Protein AF-A0A543Q208-F1 (afdb_monomer)

Secondary structure (DSSP, 8-state):
-----TTT--S-EEEHHHHHHHHEEEEEEEEEEEEEEEETTEEEEEEEEEEEEEEEE-HHHHHTPPPPPP-HHHHHHHHHHHHHHHHHHHHHHHHHH--THHHHHHHHHHHIIIIIHHHHHHHHHHHHHHHHHHHHHHHHT-EEETTT--EE----------------

Organism: NCBI:txid637390

Foldseek 3Di:
DQDADPPPRDSQKDALVVQLVVQKDKDKDKDWDWDWDQDPVGIDTDIDIDIDIDIGGDPLNVVSPQQDQDDLVVVLVVLQVVLVVVLVVLVVVLVVVDDPVSCVCSVVVSCCSNPVVSVVSSVVSVVVNVVSVVSNVVSRQWMARPPPRDIDGPDPPPDPPDDDDDDD

Solvent-accessible surface area (backbone atoms only — not comparable to full-atom values): 9985 Å² total; per-residue (Å²): 134,85,61,60,37,93,86,77,63,42,65,58,56,42,47,36,62,58,56,24,56,76,27,51,47,79,44,78,48,76,47,78,47,77,47,79,46,83,47,103,90,46,80,47,79,47,79,48,75,49,77,50,77,48,76,51,66,37,77,68,20,61,77,51,57,74,69,77,72,66,62,37,65,62,55,35,49,52,51,47,67,54,41,52,60,53,43,54,52,52,51,57,56,43,65,74,68,69,57,81,66,42,57,58,54,49,48,54,52,38,49,39,56,67,48,50,49,40,50,51,52,34,53,54,33,51,52,50,34,55,53,32,51,52,53,42,55,56,48,68,54,26,30,29,24,77,85,82,64,52,75,45,66,78,75,80,72,78,81,84,80,83,84,77,83,80,84,128

Radius of gyration: 29.32 Å; Cα contacts (8 Å, |Δi|>4): 182; chains: 1; bounding box: 60×66×84 Å

pLDDT: mean 71.64, std 12.13, range [41.28, 88.25]

Sequence (168 aa):
MALECPTCGSQEVRRASLAYEMGVQKTRNKTLGGGVALSMVGPIVGVGGAVSRGRNTSLFAERFEPPKKVRPFMRTFLTFLIGVPLYCFAVLIGLSIGSNFSILLSGGFGLFCLFVLPFIIFLVSVQKNRDTERKMQDWSRLFVCERCGEVFEPKQFSQKRGDRPEYQ

Nearest PDB structures (foldseek):
  8jc7-assembly1_A  TM=8.154E-01  e=4.685E-01  Vibrio campbellii
  3o44-assembly1_B  TM=7.681E-01  e=4.685E-01  Vibrio cholerae 12129(1)
  6uwi-assembly1_A  TM=7.719E-01  e=1.536E+00  Clostridioides difficile
  6uwi-assembly2_d  TM=7.715E-01  e=1.536E+00  Clostridioides difficile
  6rhv-assembly1_G  TM=4.981E-01  e=1.948E+00  Staphylococcus aureus

Mean predicted aligned error: 15.21 Å

Structure (mmCIF, N/CA/C/O backbone):
data_AF-A0A543Q208-F1
#
_entry.id   AF-A0A543Q208-F1
#
loop_
_atom_site.group_PDB
_atom_site.id
_atom_site.type_symbol
_atom_site.label_atom_id
_atom_site.label_alt_id
_atom_site.label_comp_id
_atom_site.label_asym_id
_atom_site.label_entity_id
_atom_site.label_seq_id
_atom_site.pdbx_PDB_ins_code
_atom_site.Cartn_x
_atom_site.Cartn_y
_atom_site.Cartn_z
_atom_site.occupancy
_atom_site.B_iso_or_equiv
_atom_site.auth_seq_id
_atom_site.auth_comp_id
_atom_site.auth_asym_id
_atom_site.auth_atom_id
_atom_site.pdbx_PDB_model_num
ATOM 1 N N . MET A 1 1 ? -16.201 -16.888 26.397 1.00 49.16 1 MET A N 1
ATOM 2 C CA . MET A 1 1 ? -14.797 -16.550 26.711 1.00 49.16 1 MET A CA 1
ATOM 3 C C . MET A 1 1 ? -14.639 -15.079 26.377 1.00 49.16 1 MET A C 1
ATOM 5 O O . MET A 1 1 ? -14.796 -14.742 25.209 1.00 49.16 1 MET A O 1
ATOM 9 N N . ALA A 1 2 ? -14.487 -14.214 27.381 1.00 64.81 2 ALA A N 1
ATOM 10 C CA . ALA A 1 2 ? -14.273 -12.786 27.161 1.00 64.81 2 ALA A CA 1
ATOM 11 C C . ALA A 1 2 ? -12.788 -12.557 26.851 1.00 64.81 2 ALA A C 1
ATOM 13 O O . ALA A 1 2 ? -11.925 -13.157 27.488 1.00 64.81 2 ALA A O 1
ATOM 14 N N . LEU A 1 3 ? -12.502 -11.764 25.822 1.00 77.38 3 LEU A N 1
ATOM 15 C CA . LEU A 1 3 ? -11.153 -11.286 25.542 1.00 77.38 3 LEU A CA 1
ATOM 16 C C . LEU A 1 3 ? -10.940 -10.038 26.398 1.00 77.38 3 LEU A C 1
ATOM 18 O O . LEU A 1 3 ? -11.763 -9.129 26.355 1.00 77.38 3 LEU A O 1
ATOM 22 N N . GLU A 1 4 ? -9.864 -10.005 27.175 1.00 86.81 4 GLU A N 1
ATOM 23 C CA . GLU A 1 4 ? -9.547 -8.887 28.066 1.00 86.81 4 GLU A CA 1
ATOM 24 C C . GLU A 1 4 ? -8.273 -8.188 27.601 1.00 86.81 4 GLU A C 1
ATOM 26 O O . GLU A 1 4 ? -7.323 -8.824 27.136 1.00 86.81 4 GLU A O 1
ATOM 31 N N . CYS A 1 5 ? -8.261 -6.860 27.695 1.00 85.00 5 CYS A N 1
ATOM 32 C CA . CYS A 1 5 ? -7.090 -6.066 27.350 1.00 85.00 5 CYS A CA 1
ATOM 33 C C . CYS A 1 5 ? -5.957 -6.306 28.368 1.00 85.00 5 CYS A C 1
ATOM 35 O O . CYS A 1 5 ? -6.185 -6.115 29.564 1.00 85.00 5 CYS A O 1
ATOM 37 N N . PRO A 1 6 ? -4.721 -6.618 27.932 1.00 83.81 6 PRO A N 1
ATOM 38 C CA . PRO A 1 6 ? -3.603 -6.876 28.843 1.00 83.81 6 PRO A CA 1
ATOM 39 C C . PRO A 1 6 ? -3.167 -5.641 29.648 1.00 83.81 6 PRO A C 1
ATOM 41 O O . PRO A 1 6 ? -2.562 -5.791 30.704 1.00 83.81 6 PRO A O 1
ATOM 44 N N . THR A 1 7 ? -3.470 -4.431 29.168 1.00 84.75 7 THR A N 1
ATOM 45 C CA . THR A 1 7 ? -3.040 -3.175 29.806 1.00 84.75 7 THR A CA 1
ATOM 46 C C . THR A 1 7 ? -4.068 -2.642 30.800 1.00 84.75 7 THR A C 1
ATOM 48 O O . THR A 1 7 ? -3.698 -2.170 31.869 1.00 84.75 7 THR A O 1
ATOM 51 N N . CYS A 1 8 ? -5.360 -2.684 30.457 1.00 85.94 8 CYS A N 1
ATOM 52 C CA . CYS A 1 8 ? -6.416 -2.063 31.268 1.00 85.94 8 CYS A CA 1
ATOM 53 C C . CYS A 1 8 ? -7.469 -3.040 31.811 1.00 85.94 8 CYS A C 1
ATOM 55 O O . CYS A 1 8 ? -8.389 -2.601 32.498 1.00 85.94 8 CYS A O 1
ATOM 57 N N . GLY A 1 9 ? -7.389 -4.332 31.472 1.00 82.44 9 GLY A N 1
ATOM 58 C CA . GLY A 1 9 ? -8.352 -5.355 31.900 1.00 82.44 9 GLY A CA 1
ATOM 59 C C . GLY A 1 9 ? -9.766 -5.190 31.333 1.00 82.44 9 GLY A C 1
ATOM 60 O O . GLY A 1 9 ? -10.674 -5.909 31.732 1.00 82.44 9 GLY A O 1
ATOM 61 N N . SER A 1 10 ? -9.992 -4.241 30.416 1.00 84.69 10 SER A N 1
ATOM 62 C CA . SER A 1 10 ? -11.316 -4.027 29.825 1.00 84.69 10 SER A CA 1
ATOM 63 C C . SER A 1 10 ? -11.721 -5.195 28.922 1.00 84.69 10 SER A C 1
ATOM 65 O O . SER A 1 10 ? -10.908 -5.672 28.126 1.00 84.69 10 SER A O 1
ATOM 67 N N . GLN A 1 11 ? -12.994 -5.592 29.000 1.00 84.06 11 GLN A N 1
ATOM 68 C CA . GLN A 1 11 ? -13.636 -6.548 28.085 1.00 84.06 11 GLN A CA 1
ATOM 69 C C . GLN A 1 11 ? -14.122 -5.885 26.783 1.00 84.06 11 GLN A C 1
ATOM 71 O O . GLN A 1 11 ? -14.552 -6.565 25.851 1.00 84.06 11 GLN A O 1
ATOM 76 N N . GLU A 1 12 ? -14.033 -4.555 26.692 1.00 83.69 12 GLU A N 1
ATOM 77 C CA . GLU A 1 12 ? -14.366 -3.782 25.493 1.00 83.69 12 GLU A CA 1
ATOM 78 C C . GLU A 1 12 ? -13.206 -3.826 24.492 1.00 83.69 12 GLU A C 1
ATOM 80 O O . GLU A 1 12 ? -12.396 -2.900 24.360 1.00 83.69 12 GLU A O 1
ATOM 85 N N . VAL A 1 13 ? -13.096 -4.961 23.805 1.00 86.38 13 VAL A N 1
ATOM 86 C CA . VAL A 1 13 ? -12.095 -5.206 22.766 1.00 86.38 13 VAL A CA 1
ATOM 87 C C . VAL A 1 13 ? -12.779 -5.589 21.463 1.00 86.38 13 VAL A C 1
ATOM 89 O O . VAL A 1 13 ? -13.703 -6.403 21.427 1.00 86.38 13 VAL A O 1
ATOM 92 N N . ARG A 1 14 ? -12.319 -5.002 20.358 1.00 87.00 14 ARG A N 1
ATOM 93 C CA . ARG A 1 14 ? -12.837 -5.274 19.013 1.00 87.00 14 ARG A CA 1
ATOM 94 C C . ARG A 1 14 ? -11.711 -5.667 18.077 1.00 87.00 14 ARG A C 1
ATOM 96 O O . ARG A 1 14 ? -10.555 -5.321 18.288 1.00 87.00 14 ARG A O 1
ATOM 103 N N . ARG A 1 15 ? -12.042 -6.391 17.010 1.00 86.50 15 ARG A N 1
ATOM 104 C CA . ARG A 1 15 ? -11.066 -6.689 15.952 1.00 86.50 15 ARG A CA 1
ATOM 105 C C . ARG A 1 15 ? -10.626 -5.398 15.269 1.00 86.50 15 ARG A C 1
ATOM 107 O O . ARG A 1 15 ? -11.474 -4.558 14.960 1.00 86.50 15 ARG A O 1
ATOM 114 N N . ALA A 1 16 ? -9.336 -5.290 14.953 1.00 85.38 16 ALA A N 1
ATOM 115 C CA . ALA A 1 16 ? -8.772 -4.141 14.243 1.00 85.38 16 ALA A CA 1
ATOM 116 C C . ALA A 1 16 ? -9.491 -3.873 12.907 1.00 85.38 16 ALA A C 1
ATOM 118 O O . ALA A 1 16 ? -9.713 -2.722 12.535 1.00 85.38 16 ALA A O 1
ATOM 119 N N . SER A 1 17 ? -9.950 -4.931 12.227 1.00 83.62 17 SER A N 1
ATOM 120 C CA . SER A 1 17 ? -10.720 -4.810 10.986 1.00 83.62 17 SER A CA 1
ATOM 121 C C . SER A 1 17 ? -12.059 -4.101 11.158 1.00 83.62 17 SER A C 1
ATOM 123 O O . SER A 1 17 ? -12.400 -3.233 10.360 1.00 83.62 17 SER A O 1
ATOM 125 N N . LEU A 1 18 ? -12.791 -4.429 12.223 1.00 83.88 18 LEU A N 1
ATOM 126 C CA . LEU A 1 18 ? -14.076 -3.805 12.530 1.00 83.88 18 LEU A CA 1
ATOM 127 C C . LEU A 1 18 ? -13.880 -2.360 12.993 1.00 83.88 18 LEU A C 1
ATOM 129 O O . LEU A 1 18 ? -14.618 -1.474 12.574 1.00 83.88 18 LEU A O 1
ATOM 133 N N . ALA A 1 19 ? -12.856 -2.113 13.811 1.00 83.56 19 ALA A N 1
ATOM 134 C CA . ALA A 1 19 ? -12.476 -0.770 14.238 1.00 83.56 19 ALA A CA 1
ATOM 135 C C . ALA A 1 19 ? -12.144 0.146 13.042 1.00 83.56 19 ALA A C 1
ATOM 137 O O . ALA A 1 19 ? -12.591 1.293 12.990 1.00 83.56 19 ALA A O 1
ATOM 138 N N . TYR A 1 20 ? -11.416 -0.373 12.047 1.00 83.88 20 TYR A N 1
ATOM 139 C CA . TYR A 1 20 ? -11.122 0.348 10.809 1.00 83.88 20 TYR A CA 1
ATOM 140 C C . TYR A 1 20 ? -12.385 0.632 9.987 1.00 83.88 20 TYR A C 1
ATOM 142 O O . TYR A 1 20 ? -12.595 1.765 9.558 1.00 83.88 20 TYR A O 1
ATOM 150 N N . GLU A 1 21 ? -13.249 -0.366 9.782 1.00 80.44 21 GLU A N 1
ATOM 151 C CA . GLU A 1 21 ? -14.483 -0.202 9.003 1.00 80.44 21 GLU A CA 1
ATOM 152 C C . GLU A 1 21 ? -15.437 0.827 9.615 1.00 80.44 21 GLU A C 1
ATOM 154 O O . GLU A 1 21 ? -16.017 1.624 8.880 1.00 80.44 21 GLU A O 1
ATOM 159 N N . MET A 1 22 ? -15.538 0.880 10.945 1.00 79.56 22 MET A N 1
ATOM 160 C CA . MET A 1 22 ? -16.352 1.887 11.635 1.00 79.56 22 MET A CA 1
ATOM 161 C C . MET A 1 22 ? -15.819 3.314 11.458 1.00 79.56 22 MET A C 1
ATOM 163 O O . MET A 1 22 ? -16.598 4.265 11.453 1.00 79.56 22 MET A O 1
ATOM 167 N N . GLY A 1 23 ? -14.505 3.484 11.291 1.00 76.38 23 GLY A N 1
ATOM 168 C CA . GLY A 1 23 ? -13.887 4.797 11.108 1.00 76.38 23 GLY A CA 1
ATOM 169 C C . GLY A 1 23 ? -13.735 5.250 9.651 1.00 76.38 23 GLY A C 1
ATOM 170 O O . GLY A 1 23 ? -13.276 6.370 9.416 1.00 76.38 23 GLY A O 1
ATOM 171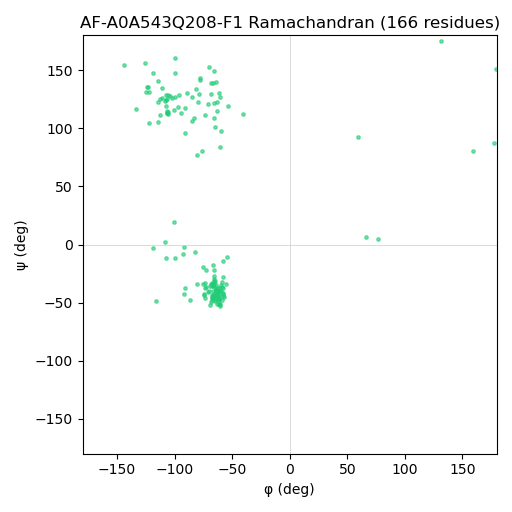 N N . VAL A 1 24 ? -14.113 4.428 8.664 1.00 76.31 24 VAL A N 1
ATOM 172 C CA . VAL A 1 24 ? -14.075 4.791 7.239 1.00 76.31 24 VAL A CA 1
ATOM 173 C C . VAL A 1 24 ? -15.486 5.032 6.713 1.00 76.31 24 VAL A C 1
ATOM 175 O O . VAL A 1 24 ? -16.259 4.101 6.512 1.00 76.31 24 VAL A O 1
ATOM 178 N N . GLN A 1 25 ? -15.788 6.278 6.354 1.00 73.06 25 GLN A N 1
ATOM 179 C CA . GLN A 1 25 ? -17.026 6.637 5.666 1.00 73.06 25 GLN A CA 1
ATOM 180 C C . GLN A 1 25 ? -16.765 6.901 4.179 1.00 73.06 25 GLN A C 1
ATOM 182 O O . GLN A 1 25 ? -15.888 7.680 3.796 1.00 73.06 25 GLN A O 1
ATOM 187 N N . LYS A 1 26 ? -17.533 6.236 3.309 1.00 72.81 26 LYS A N 1
ATOM 188 C CA . LYS A 1 26 ? -17.481 6.428 1.852 1.00 72.81 26 LYS A CA 1
ATOM 189 C C . LYS A 1 26 ? -18.730 7.175 1.404 1.00 72.81 26 LYS A C 1
ATOM 191 O O . LYS A 1 26 ? -19.833 6.660 1.552 1.00 72.81 26 LYS A O 1
ATOM 196 N N . THR A 1 27 ? -18.554 8.347 0.809 1.00 70.00 27 THR A N 1
ATOM 197 C CA . THR A 1 27 ? -19.642 9.147 0.238 1.00 70.00 27 THR A CA 1
ATOM 198 C C . THR A 1 27 ? -19.581 9.088 -1.284 1.00 70.00 27 THR A C 1
ATOM 200 O O . THR A 1 27 ? -18.540 9.301 -1.908 1.00 70.00 27 THR A O 1
ATOM 203 N N . ARG A 1 28 ? -20.709 8.759 -1.917 1.00 67.31 28 ARG A N 1
ATOM 204 C CA . ARG A 1 28 ? -20.844 8.757 -3.377 1.00 67.31 28 ARG A CA 1
ATOM 205 C C . ARG A 1 28 ? -21.983 9.685 -3.754 1.00 67.31 28 ARG A C 1
ATOM 207 O O . ARG A 1 28 ? -23.141 9.294 -3.656 1.00 67.31 28 ARG A O 1
ATOM 214 N N . ASN A 1 29 ? -21.637 10.859 -4.263 1.00 61.28 29 ASN A N 1
ATOM 215 C CA . ASN A 1 29 ? -22.613 11.821 -4.742 1.00 61.28 29 ASN A CA 1
ATOM 216 C C . ASN A 1 29 ? -22.647 11.759 -6.272 1.00 61.28 29 ASN A C 1
ATOM 218 O O . ASN A 1 29 ? -21.623 11.829 -6.953 1.00 61.28 29 ASN A O 1
ATOM 222 N N . LYS A 1 30 ? -23.844 11.557 -6.819 1.00 67.75 30 LYS A N 1
ATOM 223 C CA . LYS A 1 30 ? -24.113 11.725 -8.247 1.00 67.75 30 LYS A CA 1
ATOM 224 C C . LY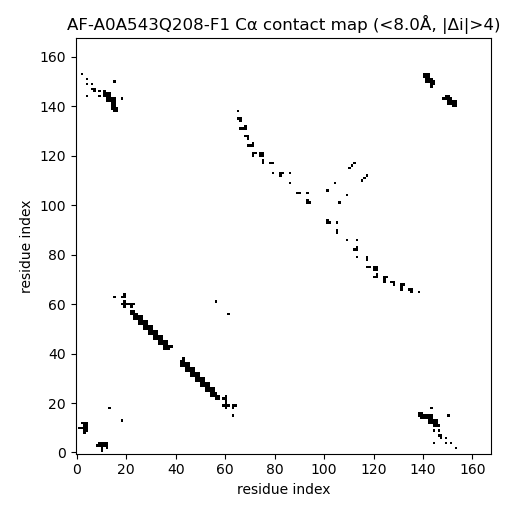S A 1 30 ? -24.921 13.004 -8.383 1.00 67.75 30 LYS A C 1
ATOM 226 O O . LYS A 1 30 ? -26.041 13.053 -7.887 1.00 67.75 30 LYS A O 1
ATOM 231 N N . THR A 1 31 ? -24.363 14.015 -9.028 1.00 60.50 31 THR A N 1
ATOM 232 C CA . THR A 1 31 ? -25.085 15.238 -9.363 1.00 60.50 31 THR A CA 1
ATOM 233 C C . THR A 1 31 ? -25.389 15.206 -10.857 1.00 60.50 31 THR A C 1
ATOM 235 O O . THR A 1 31 ? -24.486 15.199 -11.690 1.00 60.50 31 THR A O 1
ATOM 238 N N . LEU A 1 32 ? -26.674 15.117 -11.205 1.00 58.84 32 LEU A N 1
ATOM 239 C CA . LEU A 1 32 ? -27.147 15.403 -12.558 1.00 58.84 32 LEU A CA 1
ATOM 240 C C . LEU A 1 32 ? -27.654 16.842 -12.567 1.00 58.84 32 LEU A C 1
ATOM 242 O O . LEU A 1 32 ? -28.576 17.169 -11.824 1.00 58.84 32 LEU A O 1
ATOM 246 N N . GLY A 1 33 ? -27.033 17.688 -13.383 1.00 51.72 33 GLY A N 1
ATOM 247 C CA . GLY A 1 33 ? -27.477 19.051 -13.639 1.00 51.72 33 GLY A CA 1
ATOM 248 C C . GLY A 1 33 ? -27.913 19.184 -15.094 1.00 51.72 33 GLY A C 1
ATOM 249 O O . GLY A 1 33 ? -27.139 18.892 -16.006 1.00 51.72 33 GLY A O 1
ATOM 250 N N . GLY A 1 34 ? -29.157 19.606 -15.314 1.00 58.25 34 GLY A N 1
ATOM 251 C CA . GLY A 1 34 ? -29.635 20.062 -16.618 1.00 58.25 34 GLY A CA 1
ATOM 252 C C . GLY A 1 34 ? -29.621 21.585 -16.648 1.00 58.25 34 GLY A C 1
ATOM 253 O O . GLY A 1 34 ? -30.167 22.212 -15.743 1.00 58.25 34 GLY A O 1
ATOM 254 N N . GLY A 1 35 ? -28.979 22.174 -17.655 1.00 56.06 35 GLY A N 1
ATOM 255 C CA . GLY A 1 35 ? -28.948 23.620 -17.863 1.00 56.06 35 GLY A CA 1
ATOM 256 C C . GLY A 1 35 ? -29.457 23.974 -19.255 1.00 56.06 35 GLY A C 1
ATOM 257 O O . GLY A 1 35 ? -29.076 23.337 -20.238 1.00 56.06 35 GLY A O 1
ATOM 258 N N . VAL A 1 36 ? -30.313 24.993 -19.338 1.00 53.81 36 VAL A N 1
ATOM 259 C CA . VAL A 1 36 ? -30.733 25.596 -20.608 1.00 53.81 36 VAL A CA 1
ATOM 260 C C . VAL A 1 36 ? -30.031 26.943 -20.712 1.00 53.81 36 VAL A C 1
ATOM 262 O O . VAL A 1 36 ? -30.283 27.832 -19.902 1.00 53.81 36 VAL A O 1
ATOM 265 N N . ALA A 1 37 ? -29.123 27.078 -21.674 1.00 56.16 37 ALA A N 1
ATOM 266 C CA . ALA A 1 37 ? -28.440 28.334 -21.955 1.00 56.16 37 ALA A CA 1
ATOM 267 C C . ALA A 1 37 ? -28.987 28.919 -23.262 1.00 56.16 37 ALA A C 1
ATOM 269 O O . ALA A 1 37 ? -28.978 28.257 -24.302 1.00 56.16 37 ALA A O 1
ATOM 270 N N . LEU A 1 38 ? -29.474 30.161 -23.216 1.00 51.72 38 LEU A N 1
ATOM 271 C CA . LEU A 1 38 ? -29.856 30.909 -24.412 1.00 51.72 38 LEU A CA 1
ATOM 272 C C . LEU A 1 38 ? -28.593 31.541 -25.002 1.00 51.72 38 LEU A C 1
ATOM 274 O O . LEU A 1 38 ? -28.026 32.460 -24.414 1.00 51.72 38 LEU A O 1
ATOM 278 N N . SER A 1 39 ? -28.136 31.020 -26.140 1.00 57.12 39 SER A N 1
ATOM 279 C CA . SER A 1 39 ? -27.046 31.611 -26.916 1.00 57.12 39 SER A CA 1
ATOM 280 C C . SER A 1 39 ? -27.614 32.412 -28.088 1.00 57.12 39 SER A C 1
ATOM 282 O O . SER A 1 39 ? -28.740 32.182 -28.527 1.00 57.12 39 SER A O 1
ATOM 284 N N . MET A 1 40 ? -26.812 33.326 -28.636 1.00 54.09 40 MET A N 1
ATOM 285 C CA . MET A 1 40 ? -27.158 34.191 -29.774 1.00 54.09 40 MET A CA 1
ATOM 286 C C . MET A 1 40 ? -27.553 33.409 -31.049 1.00 54.09 40 MET A C 1
ATOM 288 O O . MET A 1 40 ? -28.123 33.986 -31.968 1.00 54.09 40 MET A O 1
ATOM 292 N N . VAL A 1 41 ? -27.269 32.099 -31.093 1.00 58.81 41 VAL A N 1
ATOM 293 C CA . VAL A 1 41 ? -27.541 31.178 -32.217 1.00 58.81 41 VAL A CA 1
ATOM 294 C C . VAL A 1 41 ? -28.686 30.185 -31.906 1.00 58.81 41 VAL A C 1
ATOM 296 O O . VAL A 1 41 ? -29.025 29.348 -32.735 1.00 58.81 41 VAL A O 1
ATOM 299 N N . GLY A 1 42 ? -29.325 30.277 -30.732 1.00 54.69 42 GLY A N 1
ATOM 300 C CA . GLY A 1 42 ? -30.462 29.433 -30.334 1.00 54.69 42 GLY A CA 1
ATOM 301 C C . GLY A 1 42 ? -30.329 28.820 -28.930 1.00 54.69 42 GLY A C 1
ATOM 302 O O . GLY A 1 42 ? -29.303 28.993 -28.262 1.00 54.69 42 GLY A O 1
ATOM 303 N N . PRO A 1 43 ? -31.370 28.113 -28.445 1.00 60.50 43 PRO A N 1
ATOM 304 C CA . PRO A 1 43 ? -31.334 27.437 -27.153 1.00 60.50 43 PRO A CA 1
ATOM 305 C C . PRO A 1 43 ? -30.395 26.225 -27.205 1.00 60.50 43 PRO A C 1
ATOM 307 O O . PRO A 1 43 ? -30.606 25.291 -27.976 1.00 60.50 43 PRO A O 1
ATOM 310 N N . ILE A 1 44 ? -29.371 26.223 -26.350 1.00 56.81 44 ILE A N 1
ATOM 311 C CA . ILE A 1 44 ? -28.483 25.076 -26.149 1.00 56.81 44 ILE A CA 1
ATOM 312 C C . ILE A 1 44 ? -28.929 24.373 -24.866 1.00 56.81 44 ILE A C 1
ATOM 314 O O . ILE A 1 44 ? -28.859 24.935 -23.770 1.00 56.81 44 ILE A O 1
ATOM 318 N N . VAL A 1 45 ? -29.401 23.135 -25.007 1.00 62.88 45 VAL A N 1
ATOM 319 C CA . VAL A 1 45 ? -29.745 22.262 -23.879 1.00 62.88 45 VAL A CA 1
ATOM 320 C C . VAL A 1 45 ? -28.538 21.379 -23.583 1.00 62.88 45 VAL A C 1
ATOM 322 O O . VAL A 1 45 ? -28.155 20.547 -24.404 1.00 62.88 45 VAL A O 1
ATOM 325 N N . GLY A 1 46 ? -27.920 21.573 -22.419 1.00 57.19 46 GLY A N 1
ATOM 326 C CA . GLY A 1 46 ? -26.790 20.773 -21.955 1.00 57.19 46 GLY A CA 1
ATOM 327 C C . GLY A 1 46 ? -27.186 19.912 -20.761 1.00 57.19 46 GLY A C 1
ATOM 328 O O . GLY A 1 46 ? -27.670 20.426 -19.751 1.00 57.19 46 GLY A O 1
ATOM 329 N N . VAL A 1 47 ? -26.954 18.601 -20.853 1.00 59.56 47 VAL A N 1
ATOM 330 C CA . VAL A 1 47 ? -27.073 17.683 -19.711 1.00 59.56 47 VAL A CA 1
ATOM 331 C C . VAL A 1 47 ? -25.667 17.312 -19.258 1.00 59.56 47 VAL A C 1
ATOM 333 O O . VAL A 1 47 ? -24.927 16.648 -19.982 1.00 59.56 47 VAL A O 1
ATOM 336 N N . GLY A 1 48 ? -25.290 17.762 -18.062 1.00 54.22 48 GLY A N 1
ATOM 337 C CA . GLY A 1 48 ? -24.003 17.465 -17.443 1.00 54.22 48 GLY A CA 1
ATOM 338 C C . GLY A 1 48 ? -24.187 16.584 -16.212 1.00 54.22 48 GLY A C 1
ATOM 339 O O . GLY A 1 48 ? -24.931 16.921 -15.293 1.00 54.22 48 GLY A O 1
ATOM 340 N N . GLY A 1 49 ? -23.499 15.444 -16.174 1.00 57.66 49 GLY A N 1
ATOM 341 C CA . GLY A 1 49 ? -23.424 14.595 -14.987 1.00 57.66 49 GLY A CA 1
ATOM 342 C C . GLY A 1 49 ? -22.048 14.698 -14.343 1.00 57.66 49 GLY A C 1
ATOM 343 O O . GLY A 1 49 ? -21.047 14.421 -14.998 1.00 57.66 49 GLY A O 1
ATOM 344 N N . ALA A 1 50 ? -21.986 15.034 -13.056 1.00 57.75 50 ALA A N 1
ATOM 345 C CA . ALA A 1 50 ? -20.770 14.928 -12.261 1.00 57.75 50 ALA A CA 1
ATOM 346 C C . ALA A 1 50 ? -20.924 13.812 -11.217 1.00 57.75 50 ALA A C 1
ATOM 348 O O . ALA A 1 50 ? -21.945 13.669 -10.544 1.00 57.75 50 ALA A O 1
ATOM 349 N N . VAL A 1 51 ? -19.895 12.973 -11.088 1.00 63.53 51 VAL A N 1
ATOM 350 C CA . VAL A 1 51 ? -19.832 11.929 -10.057 1.00 63.53 51 VAL A CA 1
ATOM 351 C C . VAL A 1 51 ? -18.686 12.270 -9.121 1.00 63.53 51 VAL A C 1
ATOM 353 O O . VAL A 1 51 ? -17.525 12.064 -9.468 1.00 63.53 51 VAL A O 1
ATOM 356 N N . SER A 1 52 ? -19.003 12.753 -7.923 1.00 64.12 52 SER A N 1
ATOM 357 C CA . SER A 1 52 ? -18.017 12.987 -6.871 1.00 64.12 52 SER A CA 1
ATOM 358 C C . SER A 1 52 ? -17.974 11.793 -5.913 1.00 64.12 52 SER A C 1
ATOM 360 O O . SER A 1 52 ? -18.990 11.286 -5.428 1.00 64.12 52 SER A O 1
ATOM 362 N N . ARG A 1 53 ? 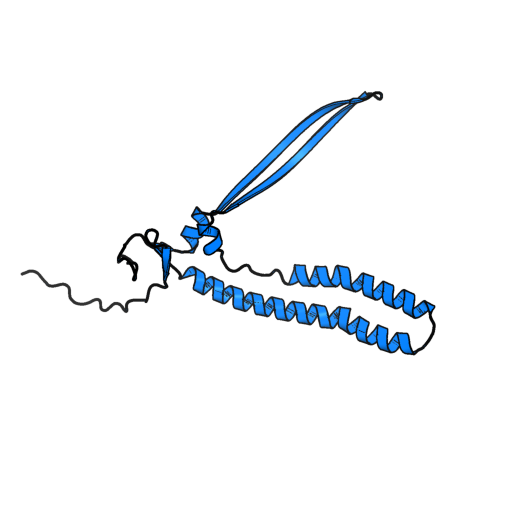-16.765 11.279 -5.675 1.00 66.12 53 ARG A N 1
ATOM 363 C CA . ARG A 1 53 ? -16.499 10.214 -4.700 1.00 66.12 53 ARG A CA 1
ATOM 364 C C . ARG A 1 53 ? -15.665 10.815 -3.576 1.00 66.12 53 ARG A C 1
ATOM 366 O O . ARG A 1 53 ? -14.514 11.168 -3.806 1.00 66.12 53 ARG A O 1
ATOM 373 N N . GLY A 1 54 ? -16.255 10.936 -2.395 1.00 62.81 54 GLY A N 1
ATOM 374 C CA . GLY A 1 54 ? -15.581 11.362 -1.176 1.00 62.81 54 GLY A CA 1
ATOM 375 C C . GLY A 1 54 ? -15.221 10.159 -0.308 1.00 62.81 54 GLY A C 1
ATOM 376 O O . GLY A 1 54 ? -15.921 9.141 -0.287 1.00 62.81 54 GLY A O 1
ATOM 377 N N . ARG A 1 55 ? -14.106 10.258 0.411 1.00 74.50 55 ARG A N 1
ATOM 378 C CA . ARG A 1 55 ? -13.728 9.296 1.444 1.00 74.50 55 ARG A CA 1
ATOM 379 C C . ARG A 1 55 ? -13.286 10.079 2.669 1.00 74.50 55 ARG A C 1
ATOM 381 O O . ARG A 1 55 ? -12.274 10.764 2.603 1.00 74.50 55 ARG A O 1
ATOM 388 N N . ASN A 1 56 ? -14.025 9.928 3.759 1.00 67.88 56 ASN A N 1
ATOM 389 C CA . ASN A 1 56 ? -13.685 10.510 5.049 1.00 67.88 56 ASN A CA 1
ATOM 390 C C . ASN A 1 56 ? -13.178 9.386 5.956 1.00 67.88 56 ASN A C 1
ATOM 392 O O . ASN A 1 56 ? -13.816 8.337 6.072 1.00 67.88 56 ASN A O 1
ATOM 396 N N . THR A 1 57 ? -12.012 9.576 6.563 1.00 72.56 57 THR A N 1
ATOM 397 C CA . THR A 1 57 ? -11.391 8.606 7.472 1.00 72.56 57 THR A CA 1
ATOM 398 C C . THR A 1 57 ? -11.103 9.281 8.801 1.00 72.56 57 THR A C 1
ATOM 400 O O . THR A 1 57 ? -10.539 10.372 8.822 1.00 72.56 57 THR A O 1
ATOM 403 N N . SER A 1 58 ? -11.494 8.655 9.910 1.00 76.56 58 SER A N 1
ATOM 404 C CA . SER A 1 58 ? -11.126 9.145 11.239 1.00 76.56 58 SER A CA 1
ATOM 405 C C . SER A 1 58 ? -9.628 8.939 11.499 1.00 76.56 58 SER A C 1
ATOM 407 O O . SER A 1 58 ? -9.031 7.992 10.985 1.00 76.56 58 SER A O 1
ATOM 409 N N . LEU A 1 59 ? -9.025 9.781 12.349 1.00 73.88 59 LEU A N 1
ATOM 410 C CA . LEU A 1 59 ? -7.617 9.641 12.765 1.00 73.88 59 LEU A CA 1
ATOM 411 C C . LEU A 1 59 ? -7.334 8.277 13.419 1.00 73.88 59 LEU A C 1
ATOM 413 O O . LEU A 1 59 ? -6.223 7.758 13.343 1.00 73.88 59 LEU A O 1
ATOM 417 N N . PHE A 1 60 ? -8.352 7.680 14.045 1.00 70.75 60 PHE A N 1
ATOM 418 C CA . PHE A 1 60 ? -8.281 6.331 14.593 1.00 70.75 60 PHE A CA 1
ATOM 419 C C . PHE A 1 60 ? -8.173 5.289 13.472 1.00 70.75 60 PHE A C 1
ATOM 421 O O . PHE A 1 60 ? -7.249 4.485 13.477 1.00 70.75 60 PHE A O 1
ATOM 428 N N . ALA A 1 61 ? -9.037 5.349 12.452 1.00 70.56 61 ALA A N 1
ATOM 429 C CA . ALA A 1 61 ? -8.954 4.442 11.306 1.00 70.56 61 ALA A CA 1
ATOM 430 C C . ALA A 1 61 ? -7.672 4.626 10.481 1.00 70.56 61 ALA A C 1
ATOM 432 O O . ALA A 1 61 ? -7.166 3.655 9.929 1.00 70.56 61 ALA A O 1
ATOM 433 N N . GLU A 1 62 ? -7.114 5.834 10.409 1.00 73.12 62 GLU A N 1
ATOM 434 C CA . GLU A 1 62 ? -5.841 6.067 9.719 1.00 73.12 62 GLU A CA 1
ATOM 435 C C . GLU A 1 62 ? -4.674 5.333 10.397 1.00 73.12 62 GLU A C 1
ATOM 437 O O . GLU A 1 62 ? -3.857 4.711 9.719 1.00 73.12 62 GLU A O 1
ATOM 442 N N . ARG A 1 63 ? -4.646 5.296 11.737 1.00 72.12 63 ARG A N 1
ATOM 443 C CA . ARG A 1 63 ? -3.644 4.525 12.496 1.00 72.12 63 ARG A CA 1
ATOM 444 C C . ARG A 1 63 ? -3.777 3.013 12.306 1.00 72.12 63 ARG A C 1
ATOM 446 O O . ARG A 1 63 ? -2.784 2.302 12.410 1.00 72.12 63 ARG A O 1
ATOM 453 N N . PHE A 1 64 ? -4.982 2.533 12.001 1.00 72.88 64 PHE A N 1
ATOM 454 C CA . PHE A 1 64 ? -5.281 1.116 11.779 1.00 72.88 64 PHE A CA 1
ATOM 455 C C . PHE A 1 64 ? -5.375 0.733 10.303 1.00 72.88 64 PHE A C 1
ATOM 457 O O . PHE A 1 64 ? -5.964 -0.298 9.975 1.00 72.88 64 PHE A O 1
ATOM 464 N N . GLU A 1 65 ? -4.820 1.545 9.399 1.00 74.94 65 GLU A N 1
ATOM 465 C CA . GLU A 1 65 ? -4.978 1.310 7.972 1.00 74.94 65 GLU A CA 1
ATOM 466 C C . GLU A 1 65 ? -4.389 -0.052 7.545 1.00 74.94 65 GLU A C 1
ATOM 468 O O . GLU A 1 65 ? -3.223 -0.345 7.826 1.00 74.94 65 GLU A O 1
ATOM 473 N N . PRO A 1 66 ? -5.167 -0.906 6.846 1.00 76.69 66 PRO A N 1
ATOM 474 C CA . PRO A 1 66 ? -4.674 -2.193 6.391 1.00 76.69 66 PRO A CA 1
ATOM 475 C C . PRO A 1 66 ? -3.557 -2.015 5.353 1.00 76.69 66 PRO A C 1
ATOM 477 O O . PRO A 1 66 ? -3.579 -1.070 4.551 1.00 76.69 66 PRO A O 1
ATOM 480 N N . PRO A 1 67 ? -2.600 -2.956 5.295 1.00 77.06 67 PRO A N 1
ATOM 481 C CA . PRO A 1 67 ? -1.506 -2.887 4.342 1.00 77.06 67 PRO A CA 1
ATOM 482 C C . PRO A 1 67 ? -2.046 -2.955 2.903 1.00 77.06 67 PRO A C 1
ATOM 484 O O . PRO A 1 67 ? -2.757 -3.880 2.506 1.00 77.06 67 PRO A O 1
ATOM 487 N N . LYS A 1 68 ? -1.723 -1.936 2.099 1.00 74.44 68 LYS A N 1
ATOM 488 C CA . LYS A 1 68 ? -2.230 -1.790 0.727 1.00 74.44 68 LYS A CA 1
ATOM 489 C C . LYS A 1 68 ? -1.456 -2.685 -0.239 1.00 74.44 68 LYS A C 1
ATOM 491 O O . LYS A 1 68 ? -0.249 -2.516 -0.414 1.00 74.44 68 LYS A O 1
ATOM 496 N N . LYS A 1 69 ? -2.170 -3.575 -0.940 1.00 73.06 69 LYS A N 1
ATOM 497 C CA . LYS A 1 69 ? -1.607 -4.327 -2.073 1.00 73.06 69 LYS A CA 1
ATOM 498 C C . LYS A 1 69 ? -1.182 -3.356 -3.171 1.00 73.06 69 LYS A C 1
ATOM 500 O O . LYS A 1 69 ? -1.958 -2.492 -3.588 1.00 73.06 69 LYS A O 1
ATOM 505 N N . VAL A 1 70 ? 0.042 -3.513 -3.661 1.00 73.25 70 VAL A N 1
ATOM 506 C CA . VAL A 1 70 ? 0.492 -2.788 -4.848 1.00 73.25 70 VAL A CA 1
ATOM 507 C C . VAL A 1 70 ? -0.085 -3.475 -6.082 1.00 73.25 70 VAL A C 1
ATOM 509 O O . VAL A 1 70 ? -0.226 -4.695 -6.128 1.00 73.25 70 VAL A O 1
ATOM 512 N N . ARG A 1 71 ? -0.467 -2.701 -7.099 1.00 74.94 71 ARG A N 1
ATOM 513 C CA . ARG A 1 71 ? -0.907 -3.254 -8.387 1.00 74.94 71 ARG A CA 1
ATOM 514 C C . ARG A 1 71 ? 0.319 -3.365 -9.301 1.00 74.94 71 ARG A C 1
ATOM 516 O O . ARG A 1 71 ? 0.670 -2.352 -9.908 1.00 74.94 71 ARG A O 1
ATOM 523 N N . PRO A 1 72 ? 0.980 -4.538 -9.391 1.00 68.88 72 PRO A N 1
ATOM 524 C CA . PRO A 1 72 ? 2.216 -4.701 -10.159 1.00 68.88 72 PRO A CA 1
ATOM 525 C C . PRO A 1 72 ? 2.002 -4.308 -11.619 1.00 68.88 72 PRO A C 1
ATOM 527 O O . PRO A 1 72 ? 2.752 -3.503 -12.154 1.00 68.88 72 PRO A O 1
ATOM 530 N N . PHE A 1 73 ? 0.895 -4.765 -12.208 1.00 73.38 73 PHE A N 1
ATOM 531 C CA . PHE A 1 73 ? 0.552 -4.507 -13.602 1.00 73.38 73 PHE A CA 1
ATOM 532 C C . PHE A 1 73 ? 0.452 -3.014 -13.939 1.00 73.38 73 PHE A C 1
ATOM 534 O O . PHE A 1 73 ? 1.010 -2.575 -14.933 1.00 73.38 73 PHE A O 1
ATOM 541 N N . MET A 1 74 ? -0.196 -2.213 -13.085 1.00 74.19 74 MET A N 1
ATOM 542 C CA . MET A 1 74 ? -0.315 -0.764 -13.301 1.00 74.19 74 MET A CA 1
ATOM 543 C C . MET A 1 74 ? 1.047 -0.065 -13.272 1.00 74.19 74 MET A C 1
ATOM 545 O O . MET A 1 74 ? 1.294 0.819 -14.084 1.00 74.19 74 MET A O 1
ATOM 549 N N . ARG A 1 75 ? 1.944 -0.465 -12.358 1.00 74.12 75 ARG A N 1
ATOM 550 C CA . ARG A 1 75 ? 3.301 0.098 -12.295 1.00 74.12 75 ARG A CA 1
ATOM 551 C C . ARG A 1 75 ? 4.127 -0.294 -13.512 1.00 74.12 75 ARG A C 1
ATOM 553 O O . ARG A 1 75 ? 4.734 0.581 -14.114 1.00 74.12 75 ARG A O 1
ATOM 560 N N . THR A 1 76 ? 4.098 -1.570 -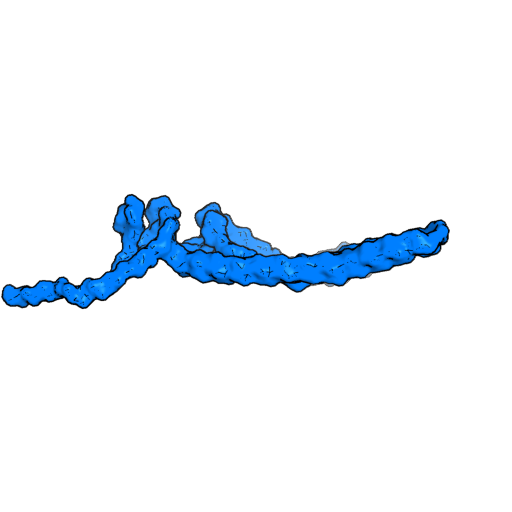13.891 1.00 75.12 76 THR A N 1
ATOM 561 C CA . THR A 1 76 ? 4.810 -2.071 -15.071 1.00 75.12 76 THR A CA 1
ATOM 562 C C . THR A 1 76 ? 4.286 -1.426 -16.359 1.00 75.12 76 THR A C 1
ATOM 564 O O . THR A 1 76 ? 5.074 -1.030 -17.215 1.00 75.12 76 THR A O 1
ATOM 567 N N . PHE A 1 77 ? 2.970 -1.240 -16.477 1.00 78.25 77 PHE A N 1
ATOM 568 C CA . PHE A 1 77 ? 2.354 -0.564 -17.617 1.00 78.25 77 PHE A CA 1
ATOM 569 C C . PHE A 1 77 ? 2.763 0.910 -17.697 1.00 78.25 77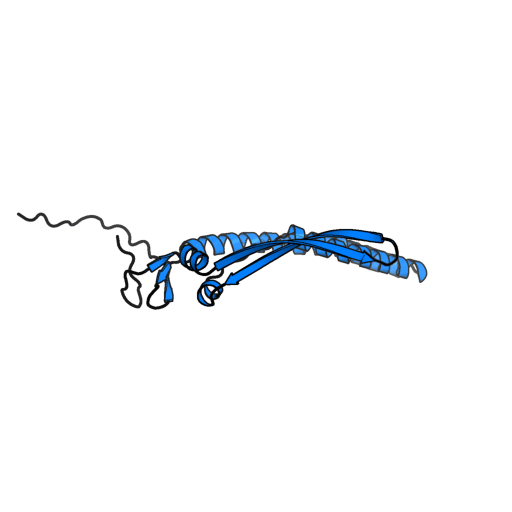 PHE A C 1
ATOM 571 O O . PHE A 1 77 ? 3.150 1.374 -18.763 1.00 78.25 77 PHE A O 1
ATOM 578 N N . LEU A 1 78 ? 2.759 1.633 -16.571 1.00 79.69 78 LEU A N 1
ATOM 579 C CA . LEU A 1 78 ? 3.200 3.029 -16.530 1.00 79.69 78 LEU A CA 1
ATOM 580 C C . LEU A 1 78 ? 4.680 3.173 -16.917 1.00 79.69 78 LEU A C 1
ATOM 582 O O . LEU A 1 78 ? 5.041 4.086 -17.655 1.00 79.69 78 LEU A O 1
ATOM 586 N N . THR A 1 79 ? 5.537 2.253 -16.462 1.00 75.94 79 THR A N 1
ATOM 587 C CA . THR A 1 79 ? 6.956 2.254 -16.845 1.00 75.94 79 THR A CA 1
ATOM 588 C C . THR A 1 79 ? 7.153 1.950 -18.323 1.00 75.94 79 THR A C 1
ATOM 590 O O . THR A 1 79 ? 8.024 2.547 -18.941 1.00 75.94 79 THR A O 1
ATOM 593 N N . PHE A 1 80 ? 6.312 1.097 -18.913 1.00 77.56 80 PHE A N 1
ATOM 594 C CA . PHE A 1 80 ? 6.312 0.860 -20.356 1.00 77.56 80 PHE A CA 1
ATOM 595 C C . PHE A 1 80 ? 5.844 2.095 -21.134 1.00 77.56 80 PHE A C 1
ATOM 597 O O . PHE A 1 80 ? 6.491 2.494 -22.098 1.00 77.56 80 PHE A O 1
ATOM 604 N N . LEU A 1 81 ? 4.765 2.739 -20.678 1.00 81.81 81 LEU A N 1
ATOM 605 C CA . LEU A 1 81 ? 4.184 3.924 -21.311 1.00 81.81 81 LEU A CA 1
ATOM 606 C C . LEU A 1 81 ? 5.178 5.092 -21.388 1.00 81.81 81 LEU A C 1
ATOM 608 O O . LEU A 1 81 ? 5.151 5.849 -22.348 1.00 81.81 81 LEU A O 1
ATOM 612 N N . ILE A 1 82 ? 6.049 5.234 -20.387 1.00 79.50 82 ILE A N 1
ATOM 613 C CA . ILE A 1 82 ? 7.072 6.289 -20.333 1.00 79.50 82 ILE A CA 1
ATOM 614 C C . ILE A 1 82 ? 8.388 5.822 -20.976 1.00 79.50 82 ILE A C 1
ATOM 616 O O . ILE A 1 82 ? 9.057 6.597 -21.657 1.00 79.50 82 ILE A O 1
ATOM 620 N N . GLY A 1 83 ? 8.760 4.553 -20.793 1.00 73.44 83 GLY A N 1
ATOM 621 C CA . GLY A 1 83 ? 10.026 4.000 -21.274 1.00 73.44 83 GLY A CA 1
ATOM 622 C C . GLY A 1 83 ? 10.097 3.848 -22.794 1.00 73.44 83 GLY A C 1
ATOM 623 O O . GLY A 1 83 ? 11.124 4.173 -23.383 1.00 73.44 83 GLY A O 1
ATOM 624 N N . VAL A 1 84 ? 9.007 3.419 -23.441 1.00 77.50 84 VAL A N 1
ATOM 625 C CA . VAL A 1 84 ? 8.931 3.268 -24.907 1.00 77.50 84 VAL A CA 1
ATOM 626 C C . VAL A 1 84 ? 9.163 4.595 -25.647 1.00 77.50 84 VAL A C 1
ATOM 628 O O . VAL A 1 84 ? 10.052 4.629 -26.497 1.00 77.50 84 VAL A O 1
ATOM 631 N N . PRO A 1 85 ? 8.449 5.701 -25.353 1.00 79.19 85 PRO A N 1
ATOM 632 C CA . PRO A 1 85 ? 8.662 6.957 -26.068 1.00 79.19 85 PRO A CA 1
ATOM 633 C C . PRO A 1 85 ? 10.044 7.560 -25.798 1.00 79.19 85 PRO A C 1
ATOM 635 O O . PRO A 1 85 ? 10.650 8.089 -26.724 1.00 79.19 85 PRO A O 1
ATOM 638 N N . LEU A 1 86 ? 10.580 7.433 -24.576 1.00 75.00 86 LEU A N 1
ATOM 639 C CA . LEU A 1 86 ? 11.949 7.865 -24.267 1.00 75.00 86 LEU A CA 1
ATOM 640 C C . LEU A 1 86 ? 12.992 7.079 -25.064 1.00 75.00 86 LEU A C 1
ATOM 642 O O . LEU A 1 86 ? 13.932 7.670 -25.592 1.00 75.00 86 LEU A O 1
ATOM 646 N N . TYR A 1 87 ? 12.811 5.763 -25.188 1.00 72.31 87 TYR A N 1
ATOM 647 C CA . TYR A 1 87 ? 13.685 4.927 -26.002 1.00 72.31 87 TYR A CA 1
ATOM 648 C C . TYR A 1 87 ? 13.599 5.292 -27.488 1.00 72.31 87 TYR A C 1
ATOM 650 O O . TYR A 1 87 ? 14.628 5.525 -28.118 1.00 72.31 87 TYR A O 1
ATOM 658 N N . CYS A 1 88 ? 12.388 5.418 -28.040 1.00 73.12 88 CYS A N 1
ATOM 659 C CA . CYS A 1 88 ? 12.192 5.832 -29.430 1.00 73.12 88 CYS A CA 1
ATOM 660 C C . CYS A 1 88 ? 12.820 7.204 -29.712 1.00 73.12 88 CYS A C 1
ATOM 662 O O . CYS A 1 88 ? 13.473 7.378 -30.737 1.00 73.12 88 CYS A O 1
ATOM 664 N N . PHE A 1 89 ? 12.680 8.158 -28.790 1.00 74.38 89 PHE A N 1
ATOM 665 C CA . PHE A 1 89 ? 13.289 9.482 -28.904 1.00 74.38 89 PHE A CA 1
ATOM 666 C C . PHE A 1 89 ? 14.824 9.417 -28.883 1.00 74.38 89 PHE A C 1
ATOM 668 O O . PHE A 1 89 ? 15.480 10.024 -29.728 1.00 74.38 89 PHE A O 1
ATOM 675 N N . ALA A 1 90 ? 15.405 8.627 -27.976 1.00 70.69 90 ALA A N 1
ATOM 676 C CA . ALA A 1 90 ? 16.852 8.431 -27.898 1.00 70.69 90 ALA A CA 1
ATOM 677 C C . ALA A 1 90 ? 17.426 7.755 -29.157 1.00 70.69 90 ALA A C 1
ATOM 679 O O . ALA A 1 90 ? 18.485 8.155 -29.640 1.00 70.69 90 ALA A O 1
ATOM 680 N N . VAL A 1 91 ? 16.719 6.770 -29.722 1.00 71.56 91 VAL A N 1
ATOM 681 C CA . VAL A 1 91 ? 17.109 6.094 -30.971 1.00 71.56 91 VAL A CA 1
ATOM 682 C C . VAL A 1 91 ? 17.041 7.048 -32.166 1.00 71.56 91 VAL A C 1
ATOM 684 O O . VAL A 1 91 ? 17.976 7.081 -32.962 1.00 71.56 91 VAL A O 1
ATOM 687 N N . LEU A 1 92 ? 15.984 7.862 -32.272 1.00 71.88 92 LEU A N 1
ATOM 688 C CA . LEU A 1 92 ? 15.834 8.853 -33.345 1.00 71.88 92 LEU A CA 1
ATOM 689 C C . LEU A 1 92 ? 16.955 9.902 -33.329 1.00 71.88 92 LEU A C 1
ATOM 691 O O . LEU A 1 92 ? 17.521 10.213 -34.375 1.00 71.88 92 LEU A O 1
ATOM 695 N N . ILE A 1 93 ? 17.326 10.401 -32.146 1.00 70.00 93 ILE A N 1
ATOM 696 C CA . ILE A 1 93 ? 18.450 11.338 -31.995 1.00 70.00 93 ILE A CA 1
ATOM 697 C C . ILE A 1 93 ? 19.782 10.648 -32.316 1.00 70.00 93 ILE A C 1
ATOM 699 O O . ILE A 1 93 ? 20.611 11.205 -33.033 1.00 70.00 93 ILE A O 1
ATOM 703 N N . GLY A 1 94 ? 19.983 9.421 -31.826 1.00 66.12 94 GLY A N 1
ATOM 704 C CA . GLY A 1 94 ? 21.210 8.6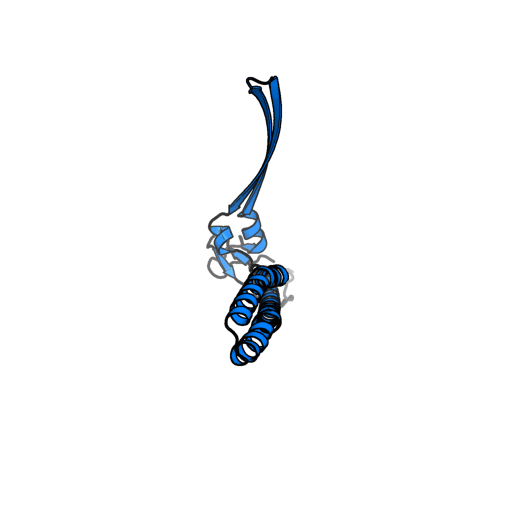53 -32.048 1.00 66.12 94 GLY A CA 1
ATOM 705 C C . GLY A 1 94 ? 21.462 8.299 -33.519 1.00 66.12 94 GLY A C 1
ATOM 706 O O . GLY A 1 94 ? 22.612 8.319 -33.958 1.00 66.12 94 GLY A O 1
ATOM 707 N N . LEU A 1 95 ? 20.400 8.034 -34.289 1.00 64.69 95 LEU A N 1
ATOM 708 C CA 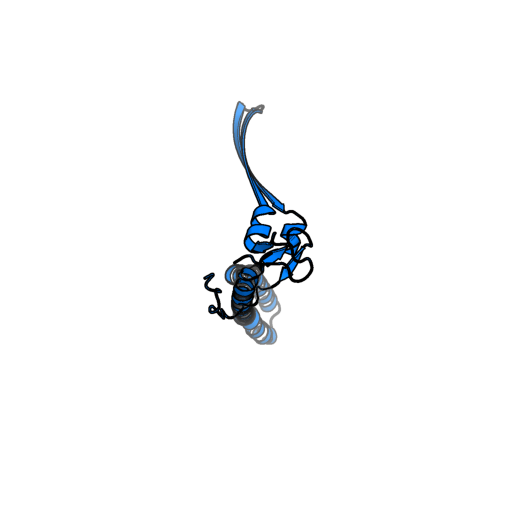. LEU A 1 95 ? 20.448 7.812 -35.741 1.00 64.69 95 LEU A CA 1
ATOM 709 C C . LEU A 1 95 ? 20.877 9.066 -36.515 1.00 64.69 95 LEU A C 1
ATOM 711 O O . LEU A 1 95 ? 21.567 8.949 -37.523 1.00 64.69 95 LEU A O 1
ATOM 715 N N . SER A 1 96 ? 20.515 10.258 -36.032 1.00 64.56 96 SER A N 1
ATOM 716 C CA . SER A 1 96 ? 20.817 11.525 -36.710 1.00 64.56 96 SER A CA 1
ATOM 717 C C . SER A 1 96 ? 22.277 11.973 -36.575 1.00 64.56 96 SER A C 1
ATOM 719 O O . SER A 1 96 ? 22.716 12.818 -37.351 1.00 64.56 96 SER A O 1
ATOM 721 N N . ILE A 1 97 ? 23.020 11.453 -35.593 1.00 64.06 97 ILE A N 1
ATOM 722 C CA . ILE A 1 97 ? 24.371 11.939 -35.247 1.00 64.06 97 ILE A CA 1
ATOM 723 C C . ILE A 1 97 ? 25.479 11.057 -35.848 1.00 64.06 97 ILE A C 1
ATOM 725 O O . ILE A 1 97 ? 26.628 11.476 -35.896 1.00 64.06 97 ILE A O 1
ATOM 729 N N . GLY A 1 98 ? 25.139 9.875 -36.379 1.00 61.94 98 GLY A N 1
ATOM 730 C CA . GLY A 1 98 ? 26.045 9.036 -37.165 1.00 61.94 98 GLY A CA 1
ATOM 731 C C . GLY A 1 98 ? 27.313 8.599 -36.425 1.00 61.94 98 GLY A C 1
ATOM 732 O O . GLY A 1 98 ? 28.337 9.263 -36.483 1.00 61.94 98 GLY A O 1
ATOM 733 N N . SER A 1 99 ? 27.291 7.438 -35.772 1.00 57.69 99 SER A N 1
ATOM 734 C CA . SER A 1 99 ? 28.461 6.550 -35.650 1.00 57.69 99 SER A CA 1
ATOM 735 C C . SER A 1 99 ? 28.105 5.311 -34.832 1.00 57.69 99 SER A C 1
ATOM 737 O O . SER A 1 99 ? 27.253 5.330 -33.943 1.00 57.69 99 SER A O 1
ATOM 739 N N . ASN A 1 100 ? 28.793 4.215 -35.138 1.00 58.25 100 ASN A N 1
ATOM 740 C CA . ASN A 1 100 ? 28.598 2.855 -34.626 1.00 58.25 100 ASN A CA 1
ATOM 741 C C . ASN A 1 100 ? 28.608 2.715 -33.086 1.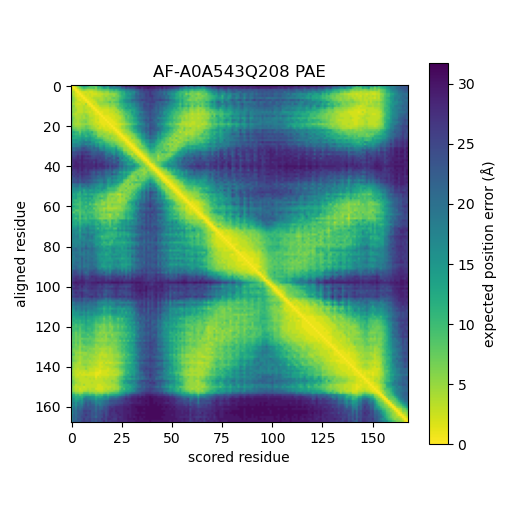00 58.25 100 ASN A C 1
ATOM 743 O O . ASN A 1 100 ? 28.209 1.679 -32.557 1.00 58.25 100 ASN A O 1
ATOM 747 N N . PHE A 1 101 ? 29.007 3.762 -32.359 1.00 53.81 101 PHE A N 1
ATOM 748 C CA . PHE A 1 101 ? 28.983 3.827 -30.899 1.00 53.81 101 PHE A CA 1
ATOM 749 C C . PHE A 1 101 ? 27.562 3.984 -30.333 1.00 53.81 101 PHE A C 1
ATOM 751 O O . PHE A 1 101 ? 27.236 3.404 -29.297 1.00 53.81 101 PHE A O 1
ATOM 758 N N . SER A 1 102 ? 26.676 4.685 -31.050 1.00 57.00 102 SER A N 1
ATOM 759 C CA . SER A 1 102 ? 25.284 4.876 -30.633 1.00 57.00 102 SER A CA 1
ATOM 760 C C . SER A 1 102 ? 24.487 3.579 -30.670 1.00 57.00 102 SER A C 1
ATOM 762 O O . SER A 1 102 ? 23.631 3.393 -29.823 1.00 57.00 102 SER A O 1
ATOM 764 N N . ILE A 1 103 ? 24.756 2.648 -31.588 1.00 58.59 103 ILE A N 1
ATOM 765 C CA . ILE A 1 103 ? 23.956 1.416 -31.744 1.00 58.59 103 ILE A CA 1
ATOM 766 C C . ILE A 1 103 ? 24.221 0.423 -30.603 1.00 58.59 103 ILE A C 1
ATOM 768 O O . ILE A 1 103 ? 23.292 -0.208 -30.106 1.00 58.59 103 ILE A O 1
ATOM 772 N N . LEU A 1 104 ? 25.469 0.321 -30.140 1.00 55.03 104 LEU A N 1
ATOM 773 C CA . LEU A 1 104 ? 25.860 -0.588 -29.057 1.00 55.03 104 LEU A CA 1
ATOM 774 C C . LEU A 1 104 ? 25.387 -0.079 -27.686 1.00 55.03 104 LEU A C 1
ATOM 776 O O . LEU A 1 104 ? 24.819 -0.841 -26.901 1.00 55.03 104 LEU A O 1
ATOM 780 N N . LEU A 1 105 ? 25.543 1.226 -27.434 1.00 57.41 105 LEU A N 1
ATOM 781 C CA . LEU A 1 105 ? 25.083 1.874 -26.203 1.00 57.41 105 LEU A CA 1
ATOM 782 C C . LEU A 1 105 ? 23.559 2.059 -26.179 1.00 57.41 105 LEU A C 1
ATOM 784 O O . LEU A 1 105 ? 22.944 1.752 -25.165 1.00 57.41 105 LEU A O 1
ATOM 788 N N . SER A 1 106 ? 22.920 2.477 -27.279 1.00 62.81 106 SER A N 1
ATOM 789 C CA . SER A 1 106 ? 21.452 2.616 -27.336 1.00 62.81 106 SER A CA 1
ATOM 790 C C . SER A 1 106 ? 20.730 1.275 -27.448 1.00 62.81 106 SER A C 1
ATOM 792 O O . SER A 1 106 ? 19.664 1.122 -26.863 1.00 62.81 106 SER A O 1
ATOM 794 N N . GLY A 1 107 ? 21.296 0.278 -28.134 1.00 64.62 107 GLY A N 1
ATOM 795 C CA . GLY A 1 107 ? 20.688 -1.044 -28.278 1.00 64.62 107 GLY A CA 1
ATOM 796 C C . GLY A 1 107 ? 20.677 -1.814 -26.960 1.00 64.62 107 GLY A C 1
ATOM 797 O O . GLY A 1 107 ? 19.620 -2.249 -26.506 1.00 64.62 107 GLY A O 1
ATOM 798 N N . GLY A 1 108 ? 21.836 -1.923 -26.301 1.00 69.00 108 GLY A N 1
ATOM 799 C CA . GLY A 1 108 ? 21.960 -2.628 -25.022 1.00 69.00 108 GLY A CA 1
ATOM 800 C C . GLY A 1 108 ? 21.227 -1.925 -23.879 1.00 69.00 108 GLY A C 1
ATOM 801 O O . GLY A 1 108 ? 20.439 -2.551 -23.169 1.00 69.00 108 GLY A O 1
ATOM 802 N N . PHE A 1 109 ? 21.423 -0.610 -23.729 1.00 70.62 109 PHE A N 1
ATOM 803 C CA . PHE A 1 109 ? 20.741 0.178 -22.696 1.00 70.62 109 PHE A CA 1
ATOM 804 C C . PHE A 1 109 ? 19.233 0.279 -22.955 1.00 70.62 109 PHE A C 1
ATOM 806 O O . PHE A 1 109 ? 18.429 0.206 -22.029 1.00 70.62 109 PHE A O 1
ATOM 813 N N . GLY A 1 110 ? 18.837 0.365 -24.224 1.00 70.69 110 GLY A N 1
ATOM 814 C CA . GLY A 1 110 ? 17.446 0.357 -24.651 1.00 70.69 110 GLY A CA 1
ATOM 815 C C . GLY A 1 110 ? 16.711 -0.921 -24.296 1.00 70.69 110 GLY A C 1
ATOM 816 O O . GLY A 1 110 ? 15.665 -0.871 -23.653 1.00 70.69 110 GLY A O 1
ATOM 817 N N . LEU A 1 111 ? 17.287 -2.071 -24.655 1.00 72.06 111 LEU A N 1
ATOM 818 C CA . LEU A 1 111 ? 16.741 -3.380 -24.298 1.00 72.06 111 LEU A CA 1
ATOM 819 C C . LEU A 1 111 ? 16.717 -3.582 -22.778 1.00 72.06 111 LEU A C 1
ATOM 821 O O . LEU A 1 111 ? 15.746 -4.118 -22.242 1.00 72.06 111 LEU A O 1
ATOM 825 N N . PHE A 1 112 ? 17.737 -3.100 -22.065 1.00 75.44 112 PHE A N 1
ATOM 826 C CA . PHE A 1 112 ? 17.761 -3.127 -20.606 1.00 75.44 112 PHE A CA 1
ATOM 827 C C . PHE A 1 112 ? 16.613 -2.302 -19.996 1.00 75.44 112 PHE A C 1
ATOM 829 O O . PHE A 1 112 ? 15.873 -2.803 -19.149 1.00 75.44 112 PHE A O 1
ATOM 836 N N . CYS A 1 113 ? 16.394 -1.070 -20.457 1.00 73.62 113 CYS A N 1
ATOM 837 C CA . CYS A 1 113 ? 15.298 -0.223 -19.983 1.00 73.62 113 CYS A CA 1
ATOM 838 C C . CYS A 1 113 ? 13.909 -0.736 -20.394 1.00 73.62 113 CYS A C 1
ATOM 840 O O . CYS A 1 113 ? 12.963 -0.581 -19.623 1.00 73.62 113 CYS A O 1
ATOM 842 N N . LEU A 1 114 ? 13.775 -1.355 -21.571 1.00 74.69 114 LEU A N 1
ATOM 843 C CA . LEU A 1 114 ? 12.497 -1.859 -22.083 1.00 74.69 114 LEU A CA 1
ATOM 844 C C . LEU A 1 114 ? 12.085 -3.209 -21.511 1.00 74.69 114 LEU A C 1
ATOM 846 O O . LEU A 1 114 ? 10.894 -3.452 -21.352 1.00 74.69 114 LEU A O 1
ATOM 850 N N . PHE A 1 115 ? 13.036 -4.096 -21.224 1.00 78.12 115 PHE A N 1
ATOM 851 C CA . PHE A 1 115 ? 12.722 -5.463 -20.809 1.00 78.12 115 PHE A CA 1
ATOM 852 C C . PHE A 1 115 ? 13.195 -5.757 -19.392 1.00 78.12 115 PHE A C 1
ATOM 854 O O . PHE A 1 115 ? 12.410 -6.238 -18.576 1.00 78.12 115 PHE A O 1
ATOM 861 N N . VAL A 1 116 ? 14.443 -5.430 -19.058 1.00 81.06 116 VAL A N 1
ATOM 862 C CA . VAL A 1 116 ? 15.032 -5.810 -17.764 1.00 81.06 116 VAL A CA 1
ATOM 863 C C . VAL A 1 116 ? 14.455 -4.973 -16.624 1.00 81.06 116 VAL A C 1
ATOM 865 O O . VAL A 1 116 ? 14.026 -5.515 -15.608 1.00 81.06 116 VAL A O 1
ATOM 868 N N . LEU A 1 117 ? 14.366 -3.657 -16.801 1.00 81.06 117 LEU A N 1
ATOM 869 C CA . LEU A 1 117 ? 13.847 -2.734 -15.792 1.00 81.06 117 LEU A CA 1
ATOM 870 C C . LEU A 1 117 ? 12.372 -3.022 -15.420 1.00 81.06 117 LEU A C 1
ATOM 872 O O . LEU A 1 117 ? 12.092 -3.213 -14.231 1.00 81.06 117 LEU A O 1
ATOM 876 N N . PRO A 1 118 ? 11.417 -3.141 -16.367 1.00 79.75 118 PRO A N 1
ATOM 877 C CA . PRO A 1 118 ? 10.039 -3.494 -16.026 1.00 79.75 118 PRO A CA 1
ATOM 878 C C . PRO A 1 118 ? 9.913 -4.908 -15.455 1.00 79.75 118 PRO A C 1
ATOM 880 O O . PRO A 1 118 ? 9.061 -5.124 -14.590 1.00 79.75 118 PRO A O 1
ATOM 883 N N . PHE A 1 119 ? 10.764 -5.850 -15.874 1.00 82.19 119 PHE A N 1
ATOM 884 C CA . PHE A 1 119 ? 10.796 -7.198 -15.308 1.00 82.19 119 PHE A CA 1
ATOM 885 C C . PHE A 1 119 ? 11.243 -7.189 -13.839 1.00 82.19 119 PHE A C 1
ATOM 887 O O . PHE A 1 119 ? 10.576 -7.784 -12.994 1.00 82.19 119 PHE A O 1
ATOM 894 N N . ILE A 1 120 ? 12.291 -6.436 -13.492 1.00 84.81 120 ILE A N 1
ATOM 895 C CA . ILE A 1 120 ? 12.722 -6.252 -12.097 1.00 84.81 120 ILE A CA 1
ATOM 896 C C . ILE A 1 120 ? 11.613 -5.582 -11.274 1.00 84.81 120 ILE A C 1
ATOM 898 O O . ILE A 1 120 ? 11.274 -6.061 -10.191 1.00 84.81 120 ILE A O 1
ATOM 902 N N . ILE A 1 121 ? 10.993 -4.513 -11.788 1.00 83.31 121 ILE A N 1
ATOM 903 C CA . ILE A 1 121 ? 9.876 -3.834 -11.106 1.00 83.31 121 ILE A CA 1
ATOM 904 C C . ILE A 1 121 ? 8.706 -4.793 -10.880 1.00 83.31 121 ILE A C 1
ATOM 906 O O . ILE A 1 121 ? 8.074 -4.756 -9.817 1.00 83.31 121 ILE A O 1
ATOM 910 N N . PHE A 1 122 ? 8.417 -5.652 -11.856 1.00 84.12 122 PHE A N 1
ATOM 911 C CA . PHE A 1 122 ? 7.386 -6.670 -11.742 1.00 84.12 122 PHE A CA 1
ATOM 912 C C . PHE A 1 122 ? 7.721 -7.672 -10.632 1.00 84.12 122 PHE A C 1
ATOM 914 O O . PHE A 1 122 ? 6.901 -7.857 -9.733 1.00 84.12 122 PHE A O 1
ATOM 921 N N . LEU A 1 123 ? 8.933 -8.240 -10.622 1.00 85.31 123 LEU A N 1
ATOM 922 C CA . LEU A 1 123 ? 9.375 -9.186 -9.591 1.00 85.31 123 LEU A CA 1
ATOM 923 C C . LEU A 1 123 ? 9.322 -8.579 -8.184 1.00 85.31 123 LEU A C 1
ATOM 925 O O . LEU A 1 123 ? 8.723 -9.169 -7.282 1.00 85.31 123 LEU A O 1
ATOM 929 N N . VAL A 1 124 ? 9.856 -7.368 -8.005 1.00 85.44 124 VAL A N 1
ATOM 930 C CA . VAL A 1 124 ? 9.814 -6.647 -6.720 1.00 85.44 124 VAL A CA 1
ATOM 931 C C . VAL A 1 124 ? 8.371 -6.384 -6.288 1.00 85.44 124 VAL A C 1
ATOM 933 O O . VAL A 1 124 ? 8.026 -6.532 -5.115 1.00 85.44 124 VAL A O 1
ATOM 936 N N . SER A 1 125 ? 7.491 -6.023 -7.224 1.00 82.38 125 SER A N 1
ATOM 937 C CA . SER A 1 125 ? 6.078 -5.777 -6.921 1.00 82.38 125 SER A CA 1
ATOM 938 C C . SER A 1 125 ? 5.328 -7.062 -6.550 1.00 82.38 125 SER A C 1
ATOM 940 O O . SER A 1 125 ? 4.466 -7.028 -5.672 1.00 82.38 125 SER A O 1
ATOM 942 N N . VAL A 1 126 ? 5.663 -8.196 -7.171 1.00 83.31 126 VAL A N 1
ATOM 943 C CA . VAL A 1 126 ? 5.113 -9.516 -6.822 1.00 83.31 126 VAL A CA 1
ATOM 944 C C . VAL A 1 126 ? 5.581 -9.945 -5.435 1.00 83.31 126 VAL A C 1
ATOM 946 O O . VAL A 1 126 ? 4.756 -10.352 -4.617 1.00 83.31 126 VAL A O 1
ATOM 949 N N . GLN A 1 127 ? 6.874 -9.804 -5.135 1.00 85.44 127 GLN A N 1
ATOM 950 C CA . GLN A 1 127 ? 7.415 -10.129 -3.817 1.00 85.44 127 GLN A CA 1
ATOM 951 C C . GLN A 1 127 ? 6.776 -9.261 -2.730 1.00 85.44 127 GLN A C 1
ATOM 953 O O . GLN A 1 127 ? 6.251 -9.784 -1.749 1.00 85.44 127 GLN A O 1
ATOM 958 N N . LYS A 1 128 ? 6.680 -7.947 -2.968 1.00 83.88 128 LYS A N 1
ATOM 959 C CA . LYS A 1 128 ? 5.997 -7.025 -2.057 1.00 83.88 128 LYS A CA 1
ATOM 960 C C . LYS A 1 128 ? 4.535 -7.409 -1.833 1.00 83.88 128 LYS A C 1
ATOM 962 O O . LYS A 1 128 ? 4.041 -7.278 -0.715 1.00 83.88 128 LYS A O 1
ATOM 967 N N . ASN A 1 129 ? 3.833 -7.896 -2.856 1.00 83.75 129 ASN A N 1
ATOM 968 C CA . ASN A 1 129 ? 2.460 -8.375 -2.696 1.00 83.75 129 ASN A CA 1
ATOM 969 C C . ASN A 1 129 ? 2.366 -9.626 -1.822 1.00 83.75 129 ASN A C 1
ATOM 971 O O . ASN A 1 129 ? 1.467 -9.682 -0.985 1.00 83.75 129 ASN A O 1
ATOM 975 N N . ARG A 1 130 ? 3.299 -10.576 -1.948 1.00 81.06 130 ARG A N 1
ATOM 976 C CA . ARG A 1 130 ? 3.354 -11.745 -1.054 1.00 81.06 130 ARG A CA 1
ATOM 977 C C . ARG A 1 130 ? 3.572 -11.332 0.401 1.00 81.06 130 ARG A C 1
ATOM 979 O O . ARG A 1 130 ? 2.866 -11.809 1.286 1.00 81.06 130 ARG A O 1
ATOM 986 N N . ASP A 1 131 ? 4.484 -10.395 0.647 1.00 84.38 131 ASP A N 1
ATOM 987 C CA . ASP A 1 131 ? 4.723 -9.879 2.001 1.00 84.38 131 ASP A CA 1
ATOM 988 C C . ASP A 1 131 ? 3.509 -9.113 2.540 1.00 84.38 131 ASP A C 1
ATOM 990 O O . ASP A 1 131 ? 3.180 -9.195 3.722 1.00 84.38 131 ASP A O 1
ATOM 994 N N . THR A 1 132 ? 2.807 -8.390 1.665 1.00 83.19 132 THR A N 1
ATOM 995 C CA . THR A 1 132 ? 1.571 -7.679 2.018 1.00 83.19 132 THR A CA 1
ATOM 996 C C . THR A 1 132 ? 0.470 -8.656 2.422 1.00 83.19 132 THR A C 1
ATOM 998 O O . THR A 1 132 ? -0.269 -8.372 3.357 1.00 83.19 132 THR A O 1
ATOM 1001 N N . GLU A 1 133 ? 0.363 -9.814 1.767 1.00 81.88 133 GLU A N 1
ATOM 1002 C CA . GLU A 1 133 ? -0.621 -10.839 2.133 1.00 81.88 133 GLU A CA 1
ATOM 1003 C C . GLU A 1 133 ? -0.368 -11.420 3.519 1.00 81.88 133 GLU A C 1
ATOM 1005 O O . GLU A 1 133 ? -1.313 -11.537 4.296 1.00 81.88 133 GLU A O 1
ATOM 1010 N N . ARG A 1 134 ? 0.895 -11.693 3.866 1.00 83.00 134 ARG A N 1
ATOM 1011 C CA . ARG A 1 134 ? 1.267 -12.126 5.222 1.00 83.00 134 ARG A CA 1
ATOM 1012 C C . ARG A 1 134 ? 0.895 -11.071 6.259 1.00 83.00 134 ARG A C 1
ATOM 1014 O O . ARG A 1 134 ? 0.132 -11.353 7.173 1.00 83.00 134 ARG A O 1
ATOM 1021 N N . LYS A 1 135 ? 1.301 -9.819 6.028 1.00 82.88 135 LYS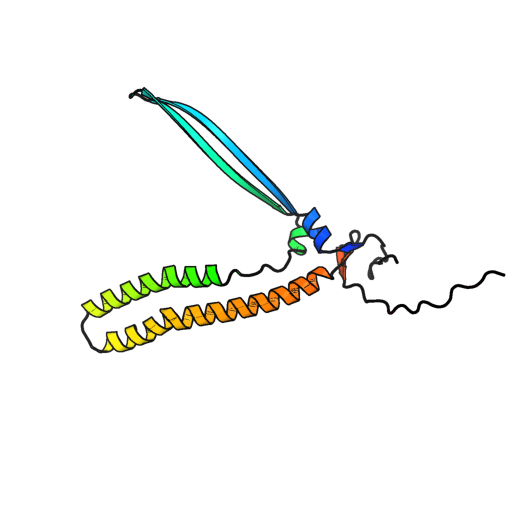 A N 1
ATOM 1022 C CA . LYS A 1 135 ? 0.953 -8.690 6.906 1.00 82.88 135 LYS A CA 1
ATOM 1023 C C . LYS A 1 135 ? -0.555 -8.485 7.036 1.00 82.88 135 LYS A C 1
ATOM 1025 O O . LYS A 1 135 ? -1.023 -8.047 8.079 1.00 82.88 135 LYS A O 1
ATOM 1030 N N . MET A 1 136 ? -1.323 -8.779 5.989 1.00 83.12 136 MET A N 1
ATOM 1031 C CA . MET A 1 136 ? -2.780 -8.681 6.021 1.00 83.12 136 MET A CA 1
ATOM 1032 C C . MET A 1 136 ? -3.412 -9.799 6.858 1.00 83.12 136 MET A C 1
ATOM 1034 O O . MET A 1 136 ? -4.388 -9.546 7.564 1.00 83.12 136 MET A O 1
ATOM 1038 N N . GLN A 1 137 ? -2.848 -11.010 6.820 1.00 81.81 137 GLN A N 1
ATOM 1039 C CA . GLN A 1 137 ? -3.251 -12.097 7.714 1.00 81.81 137 GLN A CA 1
ATOM 1040 C C . GLN A 1 137 ? -2.920 -11.762 9.168 1.00 81.81 137 GLN A C 1
ATOM 1042 O O . GLN A 1 137 ? -3.794 -11.901 10.021 1.00 81.81 137 GLN A O 1
ATOM 1047 N N . ASP A 1 138 ? -1.720 -11.253 9.437 1.00 84.56 138 ASP A N 1
ATOM 1048 C CA . ASP A 1 138 ? -1.314 -10.843 10.785 1.00 84.56 138 ASP A CA 1
ATOM 1049 C C . ASP A 1 138 ? -2.225 -9.725 11.304 1.00 84.56 138 ASP A C 1
ATOM 1051 O O . ASP A 1 138 ? -2.793 -9.828 12.388 1.00 84.56 138 ASP A O 1
ATOM 1055 N N . TRP A 1 139 ? -2.485 -8.707 10.476 1.00 84.19 139 TRP A N 1
ATOM 1056 C CA . TRP A 1 139 ? -3.395 -7.612 10.812 1.00 84.19 139 TRP A CA 1
ATOM 1057 C C . TRP A 1 139 ? -4.819 -8.092 11.129 1.00 84.19 139 TRP A C 1
ATOM 1059 O O . TRP A 1 139 ? -5.454 -7.578 12.047 1.00 84.19 139 TRP A O 1
ATOM 1069 N N . SER A 1 140 ? -5.317 -9.119 10.430 1.00 83.00 140 SER A N 1
ATOM 1070 C CA . SER A 1 140 ? -6.657 -9.678 10.679 1.00 83.00 140 SER A CA 1
ATOM 1071 C C . SER A 1 140 ? -6.806 -10.364 12.044 1.00 83.00 140 SER A C 1
ATOM 1073 O O . SER A 1 140 ? -7.929 -10.563 12.511 1.00 83.00 140 SER A O 1
ATOM 1075 N N . ARG A 1 141 ? -5.685 -10.716 12.687 1.00 85.44 141 ARG A N 1
ATOM 1076 C CA . ARG A 1 141 ? -5.642 -11.347 14.013 1.00 85.44 141 ARG A CA 1
ATOM 1077 C C . ARG A 1 141 ? -5.513 -10.336 15.148 1.00 85.44 141 ARG A C 1
ATOM 1079 O O . ARG A 1 141 ? -5.643 -10.726 16.304 1.00 85.44 141 ARG A O 1
ATOM 1086 N N . LEU A 1 142 ? -5.287 -9.060 14.837 1.00 87.00 142 LEU A N 1
ATOM 1087 C CA . LEU A 1 142 ? -5.121 -8.010 15.835 1.00 87.00 142 LEU A CA 1
ATOM 1088 C C . LEU A 1 142 ? -6.464 -7.570 16.422 1.00 87.00 142 LEU A C 1
ATOM 1090 O O . LEU A 1 142 ? -7.474 -7.420 15.723 1.00 87.00 142 LEU A O 1
ATOM 1094 N N . PHE A 1 143 ? -6.445 -7.309 17.723 1.00 87.94 143 PHE A N 1
ATOM 1095 C CA . PHE A 1 143 ? -7.548 -6.737 18.479 1.00 87.94 143 PHE A CA 1
ATOM 1096 C C . PHE A 1 143 ? -7.108 -5.405 19.071 1.00 87.94 143 PHE A C 1
ATOM 1098 O O . PHE A 1 143 ? -5.940 -5.209 19.395 1.00 87.94 143 PHE A O 1
ATOM 1105 N N . VAL A 1 144 ? -8.058 -4.487 19.182 1.00 88.25 144 VAL A N 1
ATOM 1106 C CA . VAL A 1 144 ? -7.871 -3.141 19.710 1.00 88.25 144 VAL A CA 1
ATOM 1107 C C . VAL A 1 144 ? -8.824 -2.961 20.879 1.00 88.25 144 VAL A C 1
ATOM 1109 O O . VAL A 1 144 ? -10.013 -3.278 20.774 1.00 88.25 144 VAL A O 1
ATOM 1112 N N . CYS A 1 145 ? -8.313 -2.462 21.999 1.00 87.19 145 CYS A N 1
ATOM 1113 C CA . CYS A 1 145 ? -9.153 -2.056 23.117 1.00 87.19 145 CYS A CA 1
ATOM 1114 C C . CYS A 1 145 ? -9.779 -0.686 22.844 1.00 87.19 145 CYS A C 1
ATOM 1116 O O . CYS A 1 145 ? -9.066 0.268 22.539 1.00 87.19 145 CYS A O 1
ATOM 1118 N N . GLU A 1 146 ? -11.097 -0.561 23.002 1.00 84.50 146 GLU A N 1
ATOM 1119 C CA . GLU A 1 146 ? -11.798 0.712 22.769 1.00 84.50 146 GLU A CA 1
ATOM 1120 C C . GLU A 1 146 ? -11.520 1.747 23.867 1.00 84.50 146 GLU A C 1
ATOM 1122 O O . GLU A 1 146 ? -11.639 2.947 23.635 1.00 84.50 146 GLU A O 1
ATOM 1127 N N . ARG A 1 147 ? -11.099 1.290 25.052 1.00 82.69 147 ARG A N 1
ATOM 1128 C CA . ARG A 1 147 ? -10.893 2.142 26.226 1.00 82.69 147 ARG A CA 1
ATOM 1129 C C . ARG A 1 147 ? -9.504 2.777 26.273 1.00 82.69 147 ARG A C 1
ATOM 1131 O O . ARG A 1 147 ? -9.390 3.971 26.523 1.00 82.69 147 ARG A O 1
ATOM 1138 N N . CYS A 1 148 ? -8.451 1.986 26.054 1.00 82.12 148 CYS A N 1
ATOM 1139 C CA . CYS A 1 148 ? -7.063 2.463 26.103 1.00 82.12 148 CYS A CA 1
ATOM 1140 C C . CYS A 1 148 ? -6.386 2.568 24.727 1.00 82.12 148 CYS A C 1
ATOM 1142 O O . CYS A 1 148 ? -5.313 3.154 24.633 1.00 82.12 148 CYS A O 1
ATOM 1144 N N . GLY A 1 149 ? -6.983 2.011 23.667 1.00 80.75 149 GLY A N 1
ATOM 1145 C CA . GLY A 1 149 ? -6.410 2.022 22.318 1.00 80.75 149 GLY A CA 1
ATOM 1146 C C . GLY A 1 149 ? -5.273 1.023 22.086 1.00 80.75 149 GLY A C 1
ATOM 1147 O O . GLY A 1 149 ? -4.685 1.035 21.006 1.00 80.75 149 GLY A O 1
ATOM 1148 N N . GLU A 1 150 ? -4.963 0.163 23.062 1.00 84.81 150 GLU A N 1
ATOM 1149 C CA . GLU A 1 150 ? -3.893 -0.832 22.939 1.00 84.81 150 GLU A CA 1
ATOM 1150 C C . GLU A 1 150 ? -4.231 -1.891 21.886 1.00 84.81 150 GLU A C 1
ATOM 1152 O O . GLU A 1 150 ? -5.363 -2.387 21.831 1.00 84.81 150 GLU A O 1
ATOM 1157 N N . VAL A 1 151 ? -3.226 -2.267 21.094 1.00 86.31 151 VAL A N 1
ATOM 1158 C CA . VAL A 1 151 ? -3.330 -3.262 20.025 1.00 86.31 151 VAL A CA 1
ATOM 1159 C C . VAL A 1 151 ? -2.592 -4.514 20.449 1.00 86.31 151 VAL A C 1
ATOM 1161 O O . VAL A 1 151 ? -1.399 -4.466 20.729 1.00 86.31 151 VAL A O 1
ATOM 1164 N N . PHE A 1 152 ? -3.271 -5.650 20.455 1.00 86.25 152 PHE A N 1
ATOM 1165 C CA . PHE A 1 152 ? -2.652 -6.903 20.857 1.00 86.25 152 PHE A CA 1
ATOM 1166 C C . PHE A 1 152 ? -3.182 -8.078 20.041 1.00 86.25 152 PHE A C 1
ATOM 1168 O O . PHE A 1 152 ? -4.295 -8.059 19.511 1.00 86.25 152 PHE A O 1
ATOM 1175 N N . GLU A 1 153 ? -2.364 -9.121 19.942 1.00 86.25 153 GLU A N 1
ATOM 1176 C CA . GLU A 1 153 ? -2.803 -10.415 19.438 1.00 86.25 153 GLU A CA 1
ATOM 1177 C C . GLU A 1 153 ? -3.313 -11.244 20.626 1.00 86.25 153 GLU A C 1
ATOM 1179 O O . GLU A 1 153 ? -2.628 -11.334 21.653 1.00 86.25 153 GLU A O 1
ATOM 1184 N N . PRO A 1 154 ? -4.510 -11.848 20.542 1.00 78.62 154 PRO A N 1
ATOM 1185 C CA . PRO A 1 154 ? -4.988 -12.725 21.588 1.00 78.62 154 PRO A CA 1
ATOM 1186 C C . PRO A 1 154 ? -4.073 -13.942 21.616 1.00 78.62 154 PRO A C 1
ATOM 1188 O O . PRO A 1 154 ? -4.108 -14.781 20.715 1.00 78.62 154 PRO A O 1
ATOM 1191 N N . LYS A 1 155 ? -3.252 -14.057 22.664 1.00 65.94 155 LYS A N 1
ATOM 1192 C CA . LYS A 1 155 ? -2.563 -15.315 22.945 1.00 65.94 155 LYS A CA 1
ATOM 1193 C C . LYS A 1 155 ? -3.647 -16.382 23.013 1.00 65.94 155 LYS A C 1
ATOM 1195 O O . LYS A 1 155 ? -4.571 -16.261 23.818 1.00 65.94 155 LYS A O 1
ATOM 1200 N N . GLN A 1 156 ? -3.580 -17.387 22.140 1.00 55.62 156 GLN A N 1
ATOM 1201 C CA . GLN A 1 156 ? -4.437 -18.556 22.264 1.00 55.62 156 GLN A CA 1
ATOM 1202 C C . GLN A 1 156 ? -4.131 -19.169 23.627 1.00 55.62 156 GLN A C 1
ATOM 1204 O O . GLN A 1 156 ? -3.127 -19.859 23.794 1.00 55.62 156 GLN A O 1
ATOM 1209 N N . PHE A 1 157 ? -4.947 -18.861 24.632 1.00 48.75 157 PHE A N 1
ATOM 1210 C CA . PHE A 1 157 ? -4.873 -19.556 25.898 1.00 48.75 157 PHE A CA 1
ATOM 1211 C C . PHE A 1 157 ? -5.277 -20.993 25.597 1.00 48.75 157 PHE A C 1
ATOM 1213 O O . PHE A 1 157 ? -6.452 -21.293 25.383 1.00 48.75 157 PHE A O 1
ATOM 1220 N N . SER A 1 158 ? -4.260 -21.853 25.493 1.00 42.75 158 SER A N 1
ATOM 1221 C CA . SER A 1 158 ? -4.384 -23.301 25.470 1.00 42.75 158 SER A CA 1
ATOM 1222 C C . SER A 1 158 ? -5.433 -23.694 26.495 1.00 42.75 158 SER A C 1
ATOM 1224 O O . SER A 1 158 ? -5.269 -23.514 27.701 1.00 42.75 158 SER A O 1
ATOM 1226 N N . GLN A 1 159 ? -6.532 -24.196 25.966 1.00 46.03 159 GLN A N 1
ATOM 1227 C CA . GLN A 1 159 ? -7.706 -24.649 26.664 1.00 46.03 159 GLN A CA 1
ATOM 1228 C C . GLN A 1 159 ? -7.343 -25.798 27.624 1.00 46.03 159 GLN A C 1
ATOM 1230 O O . GLN A 1 159 ? -7.535 -26.963 27.291 1.00 46.03 159 GLN A O 1
ATOM 1235 N N . LYS A 1 160 ? -6.866 -25.500 28.841 1.00 41.28 160 LYS A N 1
ATOM 1236 C CA . LYS A 1 160 ? -7.038 -26.417 29.978 1.00 41.28 160 LYS A CA 1
ATOM 1237 C C . LYS A 1 160 ? -8.488 -26.292 30.441 1.00 41.28 160 LYS A C 1
ATOM 1239 O O . LYS A 1 160 ? -8.826 -25.534 31.340 1.00 41.28 160 LYS A O 1
ATOM 1244 N N . ARG A 1 161 ? -9.369 -26.981 29.716 1.00 50.88 161 ARG A N 1
ATOM 1245 C CA . ARG A 1 161 ? -10.762 -27.221 30.095 1.00 50.88 161 ARG A CA 1
ATOM 1246 C C . ARG A 1 161 ? -10.749 -28.452 30.998 1.00 50.88 161 ARG A C 1
ATOM 1248 O O . ARG A 1 161 ? -10.539 -29.549 30.499 1.00 50.88 161 ARG A O 1
ATOM 1255 N N . GLY A 1 162 ? -10.944 -28.257 32.293 1.00 52.56 162 GLY A N 1
ATOM 1256 C CA . GLY A 1 162 ? -11.048 -29.346 33.259 1.00 52.56 162 GLY A CA 1
ATOM 1257 C C . GLY A 1 162 ? -10.750 -28.831 34.651 1.00 52.56 162 GLY A C 1
ATOM 1258 O O . GLY A 1 162 ? -9.602 -28.871 35.053 1.00 52.56 162 GLY A O 1
ATOM 1259 N N . ASP A 1 163 ? -11.755 -28.212 35.266 1.00 46.16 163 ASP A N 1
ATOM 1260 C CA . ASP A 1 163 ? -12.077 -28.327 36.693 1.00 46.16 163 ASP A CA 1
ATOM 1261 C C . ASP A 1 163 ? -13.265 -27.399 36.950 1.00 46.16 163 ASP A C 1
ATOM 1263 O O . ASP A 1 163 ? -13.146 -26.203 37.214 1.00 46.16 163 ASP A O 1
ATOM 1267 N N . ARG A 1 164 ? -14.459 -27.958 36.742 1.00 44.12 164 ARG A N 1
ATOM 1268 C CA . ARG A 1 164 ? -15.704 -27.388 37.246 1.00 44.12 164 ARG A CA 1
ATOM 1269 C C . ARG A 1 164 ? -15.898 -28.051 38.617 1.00 44.12 164 ARG A C 1
ATOM 1271 O O . ARG A 1 164 ? -16.004 -29.274 38.623 1.00 44.12 164 ARG A O 1
ATOM 1278 N N . PRO A 1 165 ? -15.906 -27.323 39.746 1.00 50.22 165 PRO A N 1
ATOM 1279 C CA . PRO A 1 165 ? -16.226 -27.946 41.022 1.00 50.22 165 PRO A CA 1
ATOM 1280 C C . PRO A 1 165 ? -17.691 -28.400 40.988 1.00 50.22 165 PRO A C 1
ATOM 1282 O O . PRO A 1 165 ? -18.593 -27.598 40.729 1.00 50.22 165 PRO A O 1
ATOM 1285 N N . GLU A 1 166 ? -17.912 -29.700 41.187 1.00 48.75 166 GLU A N 1
ATOM 1286 C CA . GLU A 1 166 ? -19.210 -30.238 41.589 1.00 48.75 166 GLU A CA 1
ATOM 1287 C C . GLU A 1 166 ? -19.543 -29.656 42.963 1.00 48.75 166 GLU A C 1
ATOM 1289 O O . GLU A 1 166 ? -18.842 -29.901 43.943 1.00 48.75 166 GLU A O 1
ATOM 1294 N N . TYR A 1 167 ? -20.596 -28.844 43.020 1.00 48.62 167 TYR A N 1
ATOM 1295 C CA . TYR A 1 167 ? -21.270 -28.542 44.274 1.00 48.62 167 TYR A CA 1
ATOM 1296 C C . TYR A 1 167 ? -22.065 -29.791 44.672 1.00 48.62 167 TYR A C 1
ATOM 1298 O O . TYR A 1 167 ? -23.015 -30.153 43.974 1.00 48.62 167 TYR A O 1
ATOM 1306 N N . GLN A 1 168 ? -21.631 -30.449 45.749 1.00 47.56 168 GLN A N 1
ATOM 1307 C CA . GLN A 1 168 ? -22.467 -31.330 46.569 1.00 47.56 168 GLN A CA 1
ATOM 1308 C C . GLN A 1 168 ? -23.177 -30.503 47.639 1.00 47.56 168 GLN A C 1
ATOM 1310 O O . GLN A 1 168 ? -22.542 -29.552 48.154 1.00 47.56 168 GLN A O 1
#